Protein AF-A0A133CDJ6-F1 (afdb_monomer_lite)

Structure (mmCIF, N/CA/C/O backbone):
data_AF-A0A133CDJ6-F1
#
_entry.id   AF-A0A133CDJ6-F1
#
loop_
_atom_site.group_PDB
_atom_site.id
_atom_site.type_symbol
_atom_site.label_atom_id
_atom_site.label_alt_id
_atom_site.label_comp_id
_atom_site.label_asym_id
_atom_site.label_entity_id
_atom_site.label_seq_id
_atom_site.pdbx_PDB_ins_code
_atom_site.Cartn_x
_atom_site.Cartn_y
_atom_site.Cartn_z
_atom_site.occupancy
_atom_site.B_iso_or_equiv
_atom_site.auth_seq_id
_atom_site.auth_comp_id
_atom_site.auth_asym_id
_atom_site.auth_atom_id
_atom_site.pdbx_PDB_model_num
ATOM 1 N N . MET A 1 1 ? -0.679 4.251 25.114 1.00 56.72 1 MET A N 1
ATOM 2 C CA . MET A 1 1 ? -1.104 4.715 23.770 1.00 56.72 1 MET A CA 1
ATOM 3 C C . MET A 1 1 ? -2.612 4.883 23.744 1.00 56.72 1 MET A C 1
ATOM 5 O O . MET A 1 1 ? -3.316 3.921 24.033 1.00 56.72 1 MET A O 1
ATOM 9 N N . SER A 1 2 ? -3.091 6.083 23.407 1.00 63.12 2 SER A N 1
ATOM 10 C CA . SER A 1 2 ? -4.516 6.341 23.149 1.00 63.12 2 SER A CA 1
ATOM 11 C C . SER A 1 2 ? -5.056 5.365 22.086 1.00 63.12 2 SER A C 1
ATOM 13 O O . SER A 1 2 ? -4.323 4.968 21.175 1.00 63.12 2 SER A O 1
ATOM 15 N N . LYS A 1 3 ? -6.330 4.961 22.198 1.00 65.50 3 LYS A N 1
ATOM 16 C CA . LYS A 1 3 ? -7.009 4.024 21.277 1.00 65.50 3 LYS A CA 1
ATOM 17 C C . LYS A 1 3 ? -6.881 4.464 19.805 1.00 65.50 3 LYS A C 1
ATOM 19 O O . LYS A 1 3 ? -6.765 3.611 18.925 1.00 65.50 3 LYS A O 1
ATOM 24 N N . ASN A 1 4 ? -6.796 5.775 19.566 1.00 70.81 4 ASN A N 1
ATOM 25 C CA . ASN A 1 4 ? -6.632 6.379 18.240 1.00 70.81 4 ASN A CA 1
ATOM 26 C C . ASN A 1 4 ? -5.194 6.261 17.718 1.00 70.81 4 ASN A C 1
ATOM 28 O O . ASN A 1 4 ? -4.986 5.985 16.541 1.00 70.81 4 ASN A O 1
ATOM 32 N N . SER A 1 5 ? -4.198 6.383 18.600 1.00 76.56 5 SER A N 1
ATOM 33 C CA . SER A 1 5 ? -2.781 6.244 18.239 1.00 76.56 5 SER A CA 1
ATOM 34 C C . SER A 1 5 ? -2.450 4.828 17.756 1.00 76.56 5 SER A C 1
ATOM 36 O O . SER A 1 5 ? -1.691 4.676 16.804 1.00 76.56 5 SER A O 1
ATOM 38 N N . LYS A 1 6 ? -3.074 3.791 18.339 1.00 80.88 6 LYS A N 1
ATOM 39 C CA . LYS A 1 6 ? -2.912 2.406 17.859 1.00 80.88 6 LYS A CA 1
ATOM 40 C C . LYS A 1 6 ? -3.497 2.204 16.458 1.00 80.88 6 LYS A C 1
ATOM 42 O O . LYS A 1 6 ? -2.845 1.590 15.627 1.00 80.88 6 LYS A O 1
ATOM 47 N N . GLY A 1 7 ? -4.697 2.729 16.197 1.00 81.50 7 GLY A N 1
ATOM 48 C CA . GLY A 1 7 ? -5.342 2.610 14.882 1.00 81.50 7 GLY A CA 1
ATOM 49 C C . GLY A 1 7 ? -4.566 3.333 13.785 1.00 81.50 7 GLY A C 1
ATOM 50 O O . GLY A 1 7 ? -4.317 2.754 12.732 1.00 81.50 7 GLY A O 1
ATOM 51 N N . PHE A 1 8 ? -4.096 4.549 14.074 1.00 83.38 8 PHE A N 1
ATOM 52 C CA . PHE A 1 8 ? -3.212 5.285 13.174 1.00 83.38 8 PHE A CA 1
ATOM 53 C C . PHE A 1 8 ? -1.939 4.496 12.853 1.00 83.38 8 PHE A C 1
ATOM 55 O O . PHE A 1 8 ? -1.582 4.364 11.687 1.00 83.38 8 PHE A O 1
ATOM 62 N N . LEU A 1 9 ? -1.286 3.920 13.869 1.00 87.69 9 LEU A N 1
ATOM 63 C CA . LEU A 1 9 ? -0.064 3.145 13.666 1.00 87.69 9 LEU A CA 1
ATOM 64 C C . LEU A 1 9 ? -0.314 1.895 12.811 1.00 87.69 9 LEU A C 1
ATOM 66 O O . LEU A 1 9 ? 0.497 1.584 11.950 1.00 87.69 9 LEU A O 1
ATOM 70 N N . THR A 1 10 ? -1.442 1.203 13.011 1.00 88.81 10 THR A N 1
ATOM 71 C CA . THR A 1 10 ? -1.838 0.047 12.191 1.00 88.81 10 THR A CA 1
ATOM 72 C C . THR A 1 10 ? -2.043 0.429 10.729 1.00 88.81 10 THR A C 1
ATOM 74 O O . THR A 1 10 ? -1.543 -0.263 9.847 1.00 88.81 10 THR A O 1
ATOM 77 N N . ILE A 1 11 ? -2.748 1.534 10.470 1.00 88.19 11 ILE A N 1
ATOM 78 C CA . I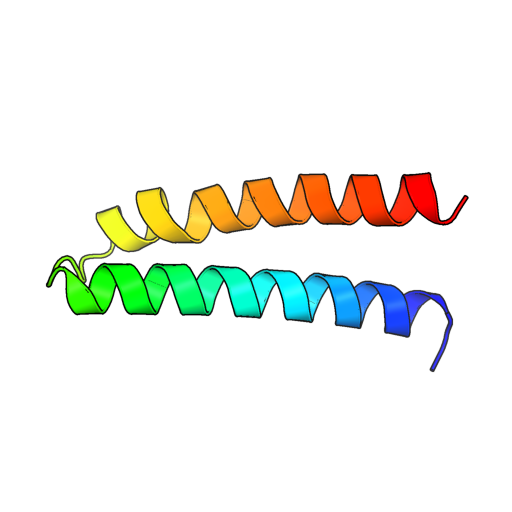LE A 1 11 ? -2.959 2.049 9.114 1.00 88.19 11 ILE A CA 1
ATOM 79 C C . ILE A 1 11 ? -1.599 2.407 8.501 1.00 88.19 11 ILE A C 1
ATOM 81 O O . ILE A 1 11 ? -1.242 1.886 7.451 1.00 88.19 11 ILE A O 1
ATOM 85 N N . LEU A 1 12 ? -0.774 3.192 9.195 1.00 90.06 12 LEU A N 1
ATOM 86 C CA . LEU A 1 12 ? 0.553 3.566 8.707 1.00 90.06 12 LEU A CA 1
ATOM 87 C C . LEU A 1 12 ? 1.424 2.344 8.367 1.00 90.06 12 LEU A C 1
ATOM 89 O O . LEU A 1 12 ? 2.076 2.325 7.325 1.00 90.06 12 LEU A O 1
ATOM 93 N N . LEU A 1 13 ? 1.402 1.306 9.207 1.00 91.62 13 LEU A N 1
ATOM 94 C CA . LEU A 1 13 ? 2.153 0.075 8.963 1.00 91.62 13 LEU A CA 1
ATOM 95 C C . LEU A 1 13 ? 1.668 -0.651 7.700 1.00 91.62 13 LEU A C 1
ATOM 97 O O . LEU A 1 13 ? 2.486 -1.123 6.914 1.00 91.62 13 LEU A O 1
ATOM 101 N N . ALA A 1 14 ? 0.350 -0.711 7.485 1.00 89.88 14 ALA A N 1
ATOM 102 C CA . ALA A 1 14 ? -0.242 -1.312 6.293 1.00 89.88 14 ALA A CA 1
ATOM 103 C C . ALA A 1 14 ? 0.143 -0.546 5.015 1.00 89.88 14 ALA A C 1
ATOM 105 O O . ALA A 1 14 ? 0.474 -1.167 4.006 1.00 89.88 14 ALA A O 1
ATOM 106 N N . PHE A 1 15 ? 0.168 0.791 5.073 1.00 91.50 15 PHE A N 1
ATOM 107 C CA . PHE A 1 15 ? 0.623 1.630 3.962 1.00 91.50 15 PHE A CA 1
ATOM 108 C C . PHE A 1 15 ? 2.088 1.361 3.609 1.00 91.50 15 PHE A C 1
ATOM 110 O O . PHE A 1 15 ? 2.412 1.104 2.451 1.00 91.50 15 PHE A O 1
ATOM 117 N N . ILE A 1 16 ? 2.969 1.377 4.615 1.00 92.31 16 ILE A N 1
ATOM 118 C CA . ILE A 1 16 ? 4.400 1.124 4.418 1.00 92.31 16 ILE A CA 1
ATOM 119 C C . ILE A 1 16 ? 4.617 -0.284 3.860 1.00 92.31 16 ILE A C 1
ATOM 121 O O . ILE A 1 16 ? 5.380 -0.445 2.912 1.00 92.31 16 ILE A O 1
ATOM 125 N N . GLY A 1 17 ? 3.924 -1.293 4.398 1.00 92.12 17 GLY A N 1
ATOM 126 C CA . GLY A 1 17 ? 4.020 -2.671 3.919 1.00 92.12 17 GLY A CA 1
ATOM 127 C C . GLY A 1 17 ? 3.643 -2.805 2.442 1.00 92.12 17 GLY A C 1
ATOM 128 O O . GLY A 1 17 ? 4.384 -3.417 1.676 1.00 92.12 17 GLY A O 1
ATOM 129 N N . TYR A 1 18 ? 2.543 -2.179 2.020 1.00 90.12 18 TYR A N 1
ATOM 130 C CA . TYR A 1 18 ? 2.120 -2.200 0.619 1.00 90.12 18 TYR A CA 1
ATOM 131 C C . TYR A 1 18 ? 3.129 -1.482 -0.294 1.00 90.12 18 TYR A C 1
ATOM 133 O O . TYR A 1 18 ? 3.524 -2.027 -1.326 1.00 90.12 18 TYR A O 1
ATOM 141 N N . MET A 1 19 ? 3.605 -0.297 0.107 1.00 90.25 19 MET A N 1
ATOM 142 C CA . MET A 1 19 ? 4.621 0.458 -0.639 1.00 90.25 19 MET A CA 1
ATOM 143 C C . MET A 1 19 ? 5.912 -0.348 -0.814 1.00 90.25 19 MET A C 1
ATOM 145 O O . MET A 1 19 ? 6.501 -0.352 -1.892 1.00 90.25 19 MET A O 1
ATOM 149 N N . LEU A 1 20 ? 6.339 -1.060 0.230 1.00 92.00 20 LEU A N 1
ATOM 150 C CA . LEU A 1 20 ? 7.556 -1.868 0.214 1.00 92.00 20 LEU A CA 1
ATOM 151 C C . LEU A 1 20 ? 7.422 -3.053 -0.753 1.00 92.00 20 LEU A C 1
ATOM 153 O O . LEU A 1 20 ? 8.338 -3.309 -1.529 1.00 92.00 20 LEU A O 1
ATOM 157 N N . VAL A 1 21 ? 6.261 -3.715 -0.782 1.00 90.25 21 VAL A N 1
ATOM 158 C CA . VAL A 1 21 ? 5.967 -4.783 -1.755 1.00 90.25 21 VAL A CA 1
ATOM 159 C C . VAL A 1 21 ? 5.944 -4.245 -3.189 1.00 90.25 21 VAL A C 1
ATOM 161 O O . VAL A 1 21 ? 6.522 -4.870 -4.080 1.00 90.25 21 VAL A O 1
ATOM 164 N N . GLY A 1 22 ? 5.325 -3.084 -3.424 1.00 87.50 22 GLY A N 1
ATOM 165 C CA . GLY A 1 22 ? 5.297 -2.451 -4.748 1.00 87.50 22 GLY A CA 1
ATOM 166 C C . GLY A 1 22 ? 6.693 -2.066 -5.244 1.00 87.50 22 GLY A C 1
ATOM 167 O O . GLY A 1 22 ? 7.059 -2.386 -6.374 1.00 87.50 22 GLY A O 1
ATOM 168 N N . LEU A 1 23 ? 7.521 -1.494 -4.365 1.00 87.50 23 LEU A N 1
ATOM 169 C CA . LEU A 1 23 ? 8.921 -1.187 -4.660 1.00 87.50 23 LEU A CA 1
ATOM 170 C C . LEU A 1 23 ? 9.741 -2.445 -4.948 1.00 87.50 23 LEU A C 1
ATOM 172 O O . LEU A 1 23 ? 10.499 -2.458 -5.915 1.00 87.50 23 LEU A O 1
ATOM 176 N N . LEU A 1 24 ? 9.572 -3.510 -4.158 1.00 89.38 24 LEU A N 1
ATOM 177 C CA . LEU A 1 24 ? 10.276 -4.778 -4.362 1.00 89.38 24 LEU A CA 1
ATOM 178 C C . LEU A 1 24 ? 9.911 -5.409 -5.714 1.00 89.38 24 LEU A C 1
ATOM 180 O O . LEU A 1 24 ? 10.782 -5.886 -6.439 1.00 89.38 24 LEU A O 1
ATOM 184 N N . LYS A 1 25 ? 8.626 -5.365 -6.080 1.00 87.06 25 LYS A N 1
ATOM 185 C CA . LYS A 1 25 ? 8.139 -5.833 -7.382 1.00 87.06 25 LYS A CA 1
ATOM 186 C C . LYS A 1 25 ? 8.721 -5.003 -8.525 1.00 87.06 25 LYS A C 1
ATOM 188 O O . LYS A 1 25 ? 9.162 -5.566 -9.521 1.00 87.06 25 LYS A O 1
ATOM 193 N N . SER A 1 26 ? 8.746 -3.680 -8.377 1.00 85.69 26 SER A N 1
ATOM 194 C CA . SER A 1 26 ? 9.301 -2.787 -9.397 1.00 85.69 26 SER A CA 1
ATOM 195 C C . SER A 1 26 ? 10.812 -2.984 -9.566 1.00 85.69 26 SER A C 1
ATOM 197 O O . SER A 1 26 ? 11.308 -3.025 -10.689 1.00 85.69 26 SER A O 1
ATOM 199 N N . TYR A 1 27 ? 11.527 -3.200 -8.456 1.00 85.25 27 TYR A N 1
ATOM 200 C CA . TYR A 1 27 ? 12.945 -3.559 -8.442 1.00 85.25 27 TYR A CA 1
ATOM 201 C C . TYR A 1 27 ? 13.200 -4.883 -9.171 1.00 85.25 27 TYR A C 1
ATOM 203 O O . TYR A 1 27 ? 14.053 -4.942 -10.050 1.00 85.25 27 TYR A O 1
ATOM 211 N N . SER A 1 28 ? 12.418 -5.923 -8.861 1.00 86.25 28 SER A N 1
ATOM 212 C CA . SER A 1 28 ? 12.533 -7.244 -9.496 1.00 86.25 28 SER A CA 1
ATOM 213 C C . SER A 1 28 ? 12.274 -7.228 -11.003 1.00 86.25 28 SER A C 1
ATOM 215 O O . SER A 1 28 ? 12.745 -8.123 -11.697 1.00 86.25 28 SER A O 1
ATOM 217 N N . ASN A 1 29 ? 11.505 -6.259 -11.499 1.00 86.25 29 ASN A N 1
ATOM 218 C CA . ASN A 1 29 ? 11.184 -6.124 -12.917 1.00 86.25 29 ASN A CA 1
ATOM 219 C C . ASN A 1 29 ? 12.120 -5.153 -13.654 1.00 86.25 29 ASN A C 1
ATOM 221 O O . ASN A 1 29 ? 11.866 -4.860 -14.816 1.00 86.25 29 ASN A O 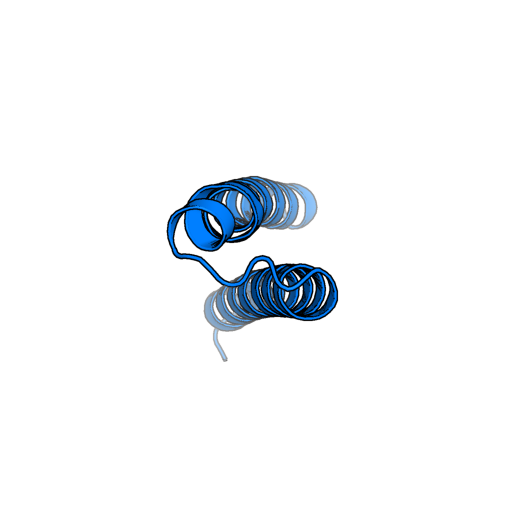1
ATOM 225 N N . GLU A 1 30 ? 13.145 -4.608 -12.987 1.00 83.75 30 GLU A N 1
ATOM 226 C CA . GLU A 1 30 ? 14.034 -3.561 -13.521 1.00 83.75 30 GLU A CA 1
ATOM 227 C C . GLU A 1 30 ? 13.297 -2.272 -13.963 1.00 83.75 30 GLU A C 1
ATOM 229 O O . GLU A 1 30 ? 13.850 -1.417 -14.651 1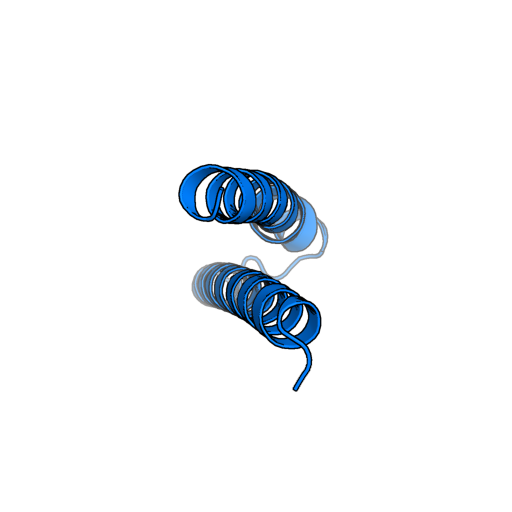.00 83.75 30 GLU A O 1
ATOM 234 N N . LEU A 1 31 ? 12.051 -2.070 -13.514 1.00 78.50 31 LEU A N 1
ATOM 235 C CA . LEU A 1 31 ? 11.194 -0.930 -13.872 1.00 78.50 31 LEU A CA 1
ATOM 236 C C . LEU A 1 31 ? 11.267 0.194 -12.823 1.00 78.50 31 LEU A C 1
ATOM 238 O O . LEU A 1 31 ? 10.269 0.820 -12.465 1.00 78.50 31 LEU A O 1
ATOM 242 N N . LEU A 1 32 ? 12.467 0.478 -12.316 1.00 71.25 32 LEU A N 1
ATOM 243 C CA . 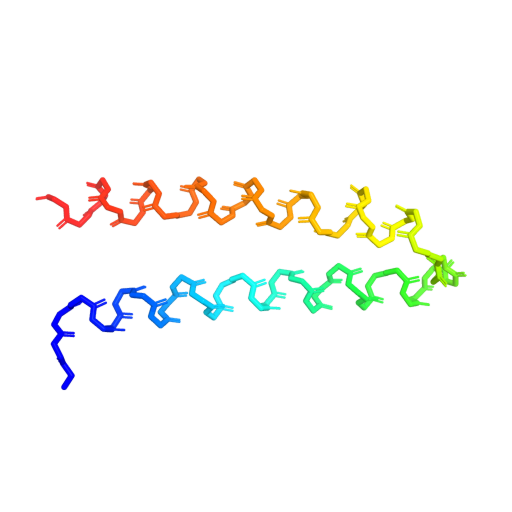LEU A 1 32 ? 12.710 1.532 -11.323 1.00 71.25 32 LEU A CA 1
ATOM 244 C C . LEU A 1 32 ? 12.754 2.916 -11.974 1.00 71.25 32 LEU A C 1
ATOM 246 O O . LEU A 1 32 ? 13.774 3.599 -11.972 1.00 71.25 32 LEU A O 1
ATOM 250 N N . ASN A 1 33 ? 11.631 3.345 -12.537 1.00 84.25 33 ASN A N 1
ATOM 251 C CA . ASN A 1 33 ? 11.451 4.722 -12.967 1.00 84.25 33 ASN A CA 1
ATOM 252 C C . ASN A 1 33 ? 10.336 5.393 -12.151 1.00 84.25 33 ASN A C 1
ATOM 254 O O . ASN A 1 33 ? 9.468 4.741 -11.565 1.00 84.25 33 ASN A O 1
ATOM 258 N N . PHE A 1 34 ? 10.374 6.724 -12.103 1.00 81.06 34 PHE A N 1
ATOM 259 C CA . PHE A 1 34 ? 9.437 7.506 -11.299 1.00 81.06 34 PHE A CA 1
ATOM 260 C C . PHE A 1 34 ? 7.979 7.322 -11.747 1.00 81.06 34 PHE A C 1
ATOM 262 O O . PHE A 1 34 ? 7.088 7.255 -10.908 1.00 81.06 34 PHE A O 1
ATOM 269 N N . SER A 1 35 ? 7.732 7.174 -13.051 1.00 86.31 35 SER A N 1
ATOM 270 C CA . SER A 1 35 ? 6.384 6.954 -13.591 1.00 86.31 35 SER A CA 1
ATOM 271 C C . SER A 1 35 ? 5.781 5.638 -13.088 1.00 86.31 35 SER A C 1
ATOM 273 O O . SER A 1 35 ? 4.668 5.623 -12.569 1.00 86.31 35 SER A O 1
ATOM 275 N N . THR A 1 36 ? 6.546 4.549 -13.158 1.00 84.50 36 THR A N 1
ATOM 276 C CA . THR A 1 36 ? 6.171 3.228 -12.646 1.00 84.50 36 THR A CA 1
ATOM 277 C C . THR A 1 36 ? 5.986 3.264 -11.132 1.00 84.50 36 THR A C 1
ATOM 279 O O . THR A 1 36 ? 5.014 2.718 -10.622 1.00 84.50 36 THR A O 1
ATOM 282 N N . PHE A 1 37 ? 6.840 3.972 -10.388 1.00 86.75 37 PHE A N 1
ATOM 283 C CA . PHE A 1 37 ? 6.629 4.154 -8.951 1.00 86.75 37 PHE A CA 1
ATOM 284 C C . PHE A 1 37 ? 5.293 4.846 -8.642 1.00 86.75 37 PHE A C 1
ATOM 286 O O . PHE A 1 37 ? 4.553 4.383 -7.774 1.00 86.75 37 PHE A O 1
ATOM 293 N N . ILE A 1 38 ? 4.956 5.926 -9.351 1.00 88.00 38 ILE A N 1
ATOM 294 C CA . ILE A 1 38 ? 3.700 6.646 -9.127 1.00 88.00 38 ILE A CA 1
ATOM 295 C C . ILE A 1 38 ? 2.494 5.772 -9.486 1.00 88.00 38 ILE A C 1
ATOM 297 O O . ILE A 1 38 ? 1.595 5.610 -8.661 1.00 88.00 38 ILE A O 1
ATOM 301 N N . ASN A 1 39 ? 2.496 5.189 -10.683 1.00 88.25 39 ASN A N 1
ATOM 302 C CA . ASN A 1 39 ? 1.335 4.491 -11.231 1.00 88.25 39 ASN A CA 1
ATOM 303 C C . ASN A 1 39 ? 1.134 3.091 -10.640 1.00 88.25 39 ASN A C 1
ATOM 305 O O . ASN A 1 39 ? -0.002 2.709 -10.370 1.00 88.25 39 ASN A O 1
ATOM 309 N N . ASP A 1 40 ? 2.216 2.357 -10.377 1.00 85.00 40 ASP A N 1
ATOM 310 C CA . ASP A 1 40 ? 2.132 0.943 -9.996 1.00 85.00 40 ASP A CA 1
ATOM 311 C C . ASP A 1 40 ? 2.334 0.724 -8.493 1.00 85.00 40 ASP A C 1
ATOM 313 O O . ASP A 1 40 ? 2.013 -0.346 -7.978 1.00 85.00 40 ASP A O 1
ATOM 317 N N . THR A 1 41 ? 2.858 1.720 -7.769 1.00 89.25 41 THR A N 1
ATOM 318 C CA . THR A 1 41 ? 3.091 1.622 -6.320 1.00 89.25 41 THR A CA 1
ATOM 319 C C . THR A 1 41 ? 2.338 2.694 -5.540 1.00 89.25 41 THR A C 1
ATOM 321 O O . THR A 1 41 ? 1.471 2.355 -4.739 1.00 89.25 41 THR A O 1
ATOM 324 N N . LEU A 1 42 ? 2.611 3.981 -5.760 1.00 89.50 42 LEU A N 1
ATOM 325 C CA . LEU A 1 42 ? 2.124 5.059 -4.894 1.00 89.50 42 LEU A CA 1
ATOM 326 C C . LEU A 1 42 ? 0.608 5.261 -4.991 1.00 89.50 42 LEU A C 1
ATOM 328 O O . LEU A 1 42 ? -0.072 5.245 -3.965 1.00 89.50 42 LEU A O 1
ATOM 332 N N . VAL A 1 43 ? 0.060 5.407 -6.200 1.00 91.62 43 VAL A N 1
ATOM 333 C CA . VAL A 1 43 ? -1.386 5.587 -6.403 1.00 91.62 43 VAL A CA 1
ATOM 334 C C . VAL A 1 43 ? -2.174 4.370 -5.891 1.00 91.62 43 VAL A C 1
ATOM 336 O O . VAL A 1 43 ? -3.077 4.568 -5.072 1.00 91.62 43 VAL A O 1
ATOM 339 N N . PRO A 1 44 ? -1.820 3.116 -6.241 1.00 91.50 44 PRO A N 1
ATOM 340 C CA . PRO A 1 44 ? -2.466 1.934 -5.672 1.00 91.50 44 PRO A CA 1
ATOM 341 C C . PRO A 1 44 ? -2.373 1.858 -4.145 1.00 91.50 44 PRO A C 1
ATOM 343 O O . PRO A 1 44 ? -3.363 1.526 -3.496 1.00 91.50 44 PRO A O 1
ATOM 346 N N . SER A 1 45 ? -1.231 2.228 -3.554 1.00 90.62 45 SER A N 1
ATOM 347 C CA . SER A 1 45 ? -1.058 2.259 -2.092 1.00 90.62 45 SER A CA 1
ATOM 348 C C . SER A 1 45 ? -1.988 3.266 -1.419 1.00 90.62 45 SER A C 1
ATOM 350 O O . SER A 1 45 ? -2.533 2.986 -0.351 1.00 90.62 45 SER A O 1
ATOM 352 N N . LEU A 1 46 ? -2.191 4.434 -2.038 1.00 91.31 46 LEU A N 1
ATOM 353 C CA . LEU A 1 46 ? -3.119 5.456 -1.551 1.00 91.31 46 LEU A CA 1
ATOM 354 C C . LEU A 1 46 ? -4.577 4.993 -1.654 1.00 91.31 46 LEU A C 1
ATOM 356 O O . LEU A 1 46 ? -5.359 5.208 -0.731 1.00 91.31 46 LEU A O 1
ATOM 360 N N . PHE A 1 47 ? -4.958 4.306 -2.730 1.00 91.94 47 PHE A N 1
ATOM 361 C CA . PHE A 1 47 ? -6.292 3.710 -2.806 1.00 91.94 47 PHE A CA 1
ATOM 362 C C . PHE A 1 47 ? -6.473 2.614 -1.753 1.00 91.94 47 PHE A C 1
ATOM 364 O O . PHE A 1 47 ? -7.447 2.636 -0.999 1.00 91.94 47 PHE A O 1
ATOM 371 N N . PHE A 1 48 ? -5.510 1.697 -1.647 1.00 90.81 48 PHE A N 1
ATOM 372 C CA . PHE A 1 48 ? -5.523 0.628 -0.655 1.00 90.81 48 PHE A CA 1
ATOM 373 C C . PHE A 1 48 ? -5.682 1.177 0.766 1.00 90.81 48 PHE A C 1
ATOM 375 O O . PHE A 1 48 ? -6.522 0.682 1.516 1.00 90.81 48 PHE A O 1
ATOM 382 N N . ILE A 1 49 ? -4.934 2.225 1.131 1.00 90.81 49 ILE A N 1
ATOM 383 C CA . ILE A 1 49 ? -4.981 2.762 2.491 1.00 90.81 49 ILE A CA 1
ATOM 384 C C . ILE A 1 49 ? -6.317 3.419 2.824 1.00 90.81 49 ILE A C 1
ATOM 386 O O . ILE A 1 49 ? -6.778 3.306 3.958 1.00 90.81 49 ILE A O 1
ATOM 390 N N . VAL A 1 50 ? -6.970 4.054 1.846 1.00 90.25 50 VAL A N 1
ATOM 391 C CA . VAL A 1 50 ? -8.309 4.630 2.020 1.00 90.25 50 VAL A CA 1
ATOM 392 C C . VAL A 1 50 ? -9.325 3.524 2.294 1.00 90.25 50 VAL A C 1
ATOM 394 O O . VAL A 1 50 ? -10.040 3.596 3.293 1.00 90.25 50 VAL A O 1
ATOM 397 N N . PHE A 1 51 ? -9.354 2.463 1.480 1.00 89.62 51 PHE A N 1
ATOM 398 C CA . PHE A 1 51 ? -10.265 1.334 1.705 1.00 89.62 51 PHE A CA 1
ATOM 399 C C . PHE A 1 51 ? -9.963 0.595 3.009 1.00 89.62 51 PHE A C 1
ATOM 401 O O . PHE A 1 51 ? -10.884 0.237 3.743 1.00 89.62 51 PHE A O 1
ATOM 408 N N . PHE A 1 52 ? -8.684 0.408 3.334 1.00 87.75 52 PHE A N 1
ATOM 409 C CA . PHE A 1 52 ? -8.259 -0.218 4.580 1.00 87.75 52 PHE A CA 1
ATOM 410 C C . PHE A 1 52 ? -8.681 0.605 5.799 1.00 87.75 52 PHE A C 1
ATOM 412 O O . PHE A 1 52 ? -9.209 0.047 6.757 1.00 87.75 52 PHE A O 1
ATOM 419 N N . ALA A 1 53 ? -8.504 1.929 5.763 1.00 85.94 53 ALA A N 1
ATOM 420 C CA . ALA A 1 53 ? -8.943 2.819 6.831 1.00 85.94 53 ALA A CA 1
ATOM 421 C C . ALA A 1 53 ? -10.469 2.784 6.986 1.00 85.94 53 ALA A C 1
ATOM 423 O O . ALA A 1 53 ? -10.955 2.583 8.095 1.00 85.94 53 ALA A O 1
ATOM 424 N N . VAL A 1 54 ? -11.225 2.903 5.888 1.00 87.00 54 VAL A N 1
ATOM 425 C CA . VAL A 1 54 ? -12.694 2.805 5.904 1.00 87.00 54 VAL A CA 1
ATOM 426 C C . VAL A 1 54 ? -13.142 1.468 6.502 1.00 87.00 54 VAL A C 1
ATOM 428 O O . VAL A 1 54 ? -13.935 1.462 7.440 1.00 87.00 54 VAL A O 1
ATOM 431 N N . GLY A 1 55 ? -12.583 0.344 6.046 1.00 84.88 55 GLY A N 1
ATOM 432 C CA . GLY A 1 55 ? -12.877 -0.981 6.598 1.00 84.88 55 GLY A CA 1
ATOM 433 C C . GLY A 1 55 ? -12.514 -1.102 8.080 1.00 84.88 55 GLY A C 1
ATOM 434 O O . GLY A 1 55 ? -13.301 -1.613 8.873 1.00 84.88 55 GLY A O 1
ATOM 435 N N 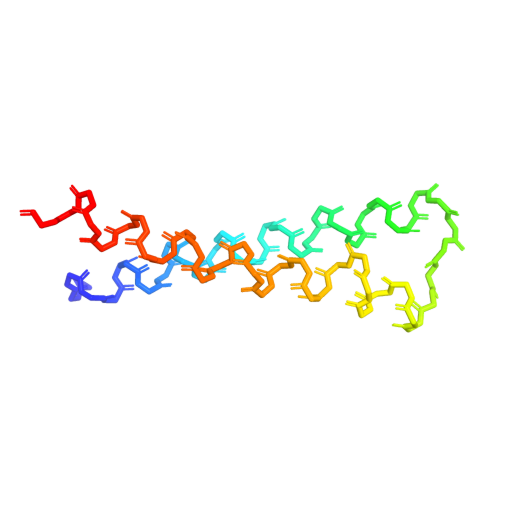. TYR A 1 56 ? -11.361 -0.567 8.484 1.00 82.75 56 TYR A N 1
ATOM 436 C CA . TYR A 1 56 ? -10.930 -0.546 9.880 1.00 82.75 56 TYR A CA 1
ATOM 437 C C . TYR A 1 56 ? -11.884 0.248 10.778 1.00 82.75 56 TYR A C 1
ATOM 439 O O . TYR A 1 56 ? -12.115 -0.153 11.915 1.00 82.75 56 TYR A O 1
ATOM 447 N N . PHE A 1 57 ? -12.441 1.361 10.296 1.00 78.12 57 PHE A N 1
ATOM 448 C CA . PHE A 1 57 ? -13.422 2.139 11.052 1.00 78.12 57 PHE A CA 1
ATOM 449 C C . PHE A 1 57 ? -14.802 1.474 11.078 1.00 78.12 57 PHE A C 1
ATOM 451 O O . PHE A 1 57 ? -15.432 1.493 12.127 1.00 78.12 57 PHE A O 1
ATOM 458 N N . ILE A 1 58 ? -15.243 0.841 9.984 1.00 78.81 58 ILE A N 1
ATOM 459 C CA . ILE A 1 58 ? -16.543 0.151 9.910 1.00 78.81 58 ILE A CA 1
ATOM 460 C C . ILE A 1 58 ? -16.572 -1.103 10.790 1.00 78.81 58 ILE A C 1
ATOM 462 O O . ILE A 1 58 ? -17.521 -1.293 11.533 1.00 78.81 58 ILE A O 1
ATOM 466 N N . ILE A 1 59 ? -15.539 -1.952 10.738 1.00 69.06 59 ILE A N 1
ATOM 467 C CA . ILE A 1 59 ? -15.488 -3.218 11.504 1.00 69.06 59 ILE A CA 1
ATOM 468 C C . ILE A 1 59 ? -15.344 -2.964 13.014 1.00 69.06 59 ILE A C 1
ATOM 470 O O . ILE A 1 59 ? -15.636 -3.831 13.835 1.00 69.06 59 ILE A O 1
ATOM 474 N N . LYS A 1 60 ? -14.827 -1.790 13.387 1.00 58.31 60 LYS A N 1
ATOM 475 C CA . LYS A 1 60 ? -14.509 -1.427 14.771 1.00 58.31 60 LYS A CA 1
ATOM 476 C C . LYS A 1 60 ? -15.576 -0.536 15.432 1.00 58.31 60 LYS A C 1
ATOM 478 O O . LYS A 1 60 ? -15.375 -0.165 16.593 1.00 58.31 60 LYS A O 1
ATOM 483 N N . ILE A 1 61 ? -16.641 -0.183 14.703 1.00 50.66 61 ILE A N 1
ATOM 484 C CA . ILE A 1 61 ? -17.915 0.361 15.214 1.00 50.66 61 ILE A CA 1
ATOM 485 C C . ILE A 1 61 ? -18.785 -0.812 15.663 1.00 50.66 61 ILE A C 1
ATOM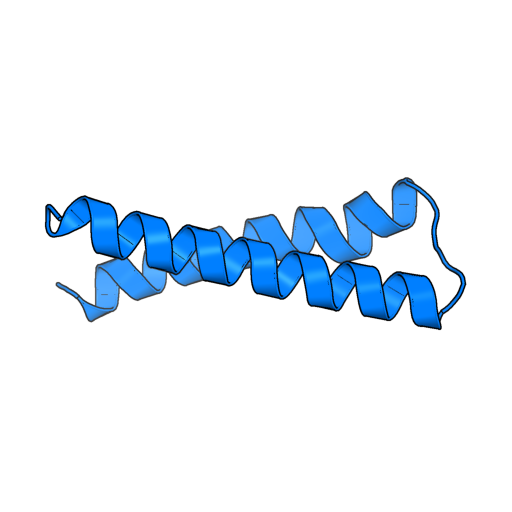 487 O O . ILE A 1 61 ? -19.357 -0.695 16.768 1.00 50.66 61 ILE A O 1
#

Organism: Enterococcus faecium (NCBI:txid1352)

Radius of gyration: 13.79 Å; chains: 1; bounding box: 32×15×38 Å

pLDDT: mean 84.04, std 9.26, range [50.66, 92.31]

Sequence (61 aa):
MSKNSKGFLTILLAFIGYMLVGLLKSYSNELLNFSTFINDTLVPSLFFIVFFAVGYFIIKI

Foldseek 3Di:
DPPVVVLVVVLVVQLVVQLVVQVVVCVVVVNPDPVSSVPRRVVVSVVVSVVVSVVVVVVVD

Secondary structure (DSSP, 8-state):
--HHHHHHHHHHHHHHHHHHHHHHHHHHTT--SHHHIIIIIIHHHHHHHHHHHHHHHHHT-